Protein AF-A0A937AW70-F1 (afdb_monomer_lite)

pLDDT: mean 83.88, std 8.41, range [47.41, 93.81]

Secondary structure (DSSP, 8-state):
-PPPPPPEESS--EEEEEEEEESSTT-SS-EEEEE---EEGGG--TT--S---PPPTT--SEEEEEEEE-SS-EEE--------SS-----PPPTT---

Sequence (99 aa):
MLAPGPATAAGAATVQVALQSDDNGSFSSPANLVLSDAIPKASLVAGTEILRVPVPYGCERYLRLNFTVGTGPLTAGRFTSGLVPVRQANTAYASGYVA

Structure (mmCIF, N/CA/C/O backbone):
data_AF-A0A937AW70-F1
#
_entry.id   AF-A0A937AW70-F1
#
loop_
_atom_site.group_PDB
_atom_site.id
_atom_site.type_symbol
_atom_site.label_atom_id
_atom_site.label_alt_id
_atom_site.label_comp_id
_atom_site.label_asym_id
_atom_site.label_entity_id
_atom_site.label_seq_id
_atom_site.pdbx_PDB_ins_code
_atom_site.Cartn_x
_atom_site.Cartn_y
_atom_site.Cartn_z
_atom_site.occupancy
_atom_site.B_iso_or_equiv
_atom_site.auth_seq_id
_atom_site.auth_comp_id
_atom_site.auth_asym_id
_atom_site.auth_atom_id
_atom_site.pdbx_PDB_model_num
ATOM 1 N N . MET A 1 1 ? 8.491 -15.520 20.150 1.00 52.53 1 MET A N 1
ATOM 2 C CA . MET A 1 1 ? 8.056 -14.360 19.341 1.00 52.53 1 MET A CA 1
ATOM 3 C C . MET A 1 1 ? 6.540 -14.268 19.459 1.00 52.53 1 MET A C 1
ATOM 5 O O . MET A 1 1 ? 5.874 -15.225 19.095 1.00 52.53 1 MET A O 1
ATOM 9 N N . LEU A 1 2 ? 6.002 -13.216 20.083 1.00 47.41 2 LEU A N 1
ATOM 10 C CA . LEU A 1 2 ? 4.556 -13.042 20.295 1.00 47.41 2 LEU A CA 1
ATOM 11 C C . LEU A 1 2 ? 3.864 -12.835 18.936 1.00 47.41 2 LEU A C 1
ATOM 13 O O . LEU A 1 2 ? 4.288 -11.958 18.184 1.00 47.41 2 LEU A O 1
ATOM 17 N N . ALA A 1 3 ? 2.839 -13.626 18.610 1.00 54.97 3 ALA A N 1
ATOM 18 C CA . ALA A 1 3 ? 2.073 -13.441 17.377 1.00 54.97 3 ALA A CA 1
ATOM 19 C C . ALA A 1 3 ? 1.438 -12.031 17.352 1.00 54.97 3 ALA A C 1
ATOM 21 O O . ALA A 1 3 ? 0.899 -11.597 18.376 1.00 54.97 3 ALA A O 1
ATOM 22 N N . PRO A 1 4 ? 1.513 -11.285 16.235 1.00 60.53 4 PRO A N 1
ATOM 23 C CA . PRO A 1 4 ? 0.923 -9.954 16.155 1.00 60.53 4 PRO A CA 1
ATOM 24 C C . PRO A 1 4 ? -0.607 -10.057 16.244 1.00 60.53 4 PRO A C 1
ATOM 26 O O . PRO A 1 4 ? -1.236 -10.741 15.442 1.00 60.53 4 PRO A O 1
ATOM 29 N N . GLY A 1 5 ? -1.201 -9.400 17.243 1.00 66.38 5 GLY A N 1
ATOM 30 C CA . GLY A 1 5 ? -2.656 -9.288 17.385 1.00 66.38 5 GLY A CA 1
ATOM 31 C C . GLY A 1 5 ? -3.267 -8.297 16.380 1.00 66.38 5 GLY A C 1
ATOM 32 O O . GLY A 1 5 ? -2.537 -7.455 15.847 1.00 66.38 5 GLY A O 1
ATOM 33 N N . PRO A 1 6 ? -4.587 -8.379 16.120 1.00 73.00 6 PRO A N 1
ATOM 34 C CA . PRO A 1 6 ? -5.278 -7.495 15.180 1.00 73.00 6 PRO A CA 1
ATOM 35 C C . PRO A 1 6 ? -5.207 -6.024 15.616 1.00 73.00 6 PRO A C 1
ATOM 37 O O . PRO A 1 6 ? -5.056 -5.720 16.803 1.00 73.00 6 PRO A O 1
ATOM 40 N N . ALA A 1 7 ? -5.322 -5.107 14.651 1.00 74.56 7 ALA A N 1
ATOM 41 C CA . ALA A 1 7 ? -5.361 -3.679 14.946 1.00 74.56 7 ALA A CA 1
ATOM 42 C C . ALA A 1 7 ? -6.714 -3.293 15.571 1.00 74.56 7 ALA A C 1
ATOM 44 O O . ALA A 1 7 ? -7.773 -3.495 14.973 1.00 74.56 7 ALA A O 1
ATOM 45 N N . T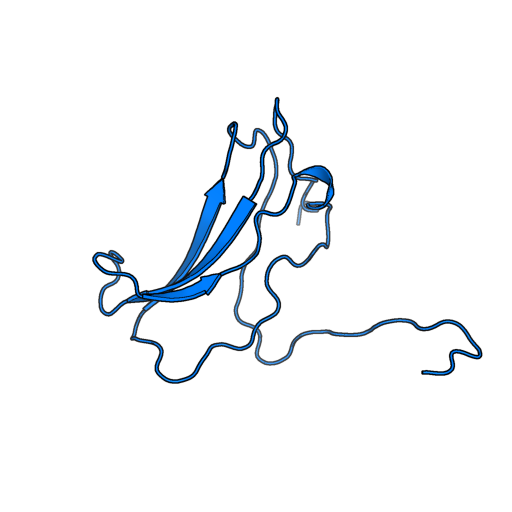HR A 1 8 ? -6.681 -2.696 16.761 1.00 77.19 8 THR A N 1
ATOM 46 C CA . THR A 1 8 ? -7.883 -2.277 17.496 1.00 77.19 8 THR A CA 1
ATOM 47 C C . THR A 1 8 ? -7.924 -0.759 17.583 1.00 77.19 8 THR A C 1
ATOM 49 O O . THR A 1 8 ? -6.892 -0.114 17.729 1.00 77.19 8 THR A O 1
ATOM 52 N N . ALA A 1 9 ? -9.119 -0.179 17.506 1.00 77.69 9 ALA A N 1
ATOM 53 C CA . ALA A 1 9 ? -9.377 1.235 17.769 1.00 77.69 9 ALA A CA 1
ATOM 54 C C . ALA A 1 9 ? -10.795 1.403 18.315 1.00 77.69 9 ALA A C 1
ATOM 56 O O . ALA A 1 9 ? -11.670 0.586 18.005 1.00 77.69 9 ALA A O 1
ATOM 57 N N . ALA A 1 10 ? -11.032 2.480 19.068 1.00 71.44 10 ALA A N 1
ATOM 58 C CA . ALA A 1 10 ? -12.360 2.816 19.588 1.00 71.44 10 ALA A CA 1
ATOM 59 C C . ALA A 1 10 ? -13.374 3.112 18.463 1.00 71.44 10 ALA A C 1
ATOM 61 O O . ALA A 1 10 ? -14.543 2.762 18.582 1.00 71.44 10 ALA A O 1
ATOM 62 N N . GLY A 1 11 ? -12.917 3.697 17.348 1.00 75.56 11 GLY A N 1
ATOM 63 C CA . GLY A 1 11 ? -13.743 4.053 16.188 1.00 75.56 11 GLY A CA 1
ATOM 64 C C . GLY A 1 11 ? -13.420 3.261 14.918 1.00 75.56 11 GLY A C 1
ATOM 65 O O . GLY A 1 11 ? -12.697 2.259 14.951 1.00 75.56 11 GLY A O 1
ATOM 66 N N . ALA A 1 12 ? -13.954 3.721 13.784 1.00 76.75 12 ALA A N 1
ATOM 67 C CA . ALA A 1 12 ? -13.635 3.224 12.444 1.00 76.75 12 ALA A CA 1
ATOM 68 C C . ALA A 1 12 ? -12.293 3.800 11.952 1.00 76.75 12 ALA A C 1
ATOM 70 O O . ALA A 1 12 ? -12.236 4.546 10.979 1.00 76.75 12 ALA A O 1
ATOM 71 N N . ALA A 1 13 ? -11.210 3.485 12.666 1.00 83.00 13 ALA A N 1
ATOM 72 C CA . ALA A 1 13 ? -9.879 3.929 12.280 1.00 83.00 13 ALA A CA 1
ATOM 73 C C . ALA A 1 13 ? -9.457 3.281 10.955 1.00 83.00 13 ALA A C 1
ATOM 75 O O . ALA A 1 13 ? -9.696 2.090 10.715 1.00 83.00 13 ALA A O 1
ATOM 76 N N . THR A 1 14 ? -8.802 4.076 10.119 1.00 86.81 14 THR A N 1
ATOM 77 C CA . THR A 1 14 ? -8.149 3.633 8.891 1.00 86.81 14 THR A CA 1
ATOM 78 C C . THR A 1 14 ? -6.644 3.804 9.026 1.00 86.81 14 THR A C 1
ATOM 80 O O . THR A 1 14 ? -6.175 4.657 9.779 1.00 86.81 14 THR A O 1
ATOM 83 N N . VAL A 1 15 ? -5.881 2.987 8.309 1.00 87.31 15 VAL A N 1
ATOM 84 C CA . VAL A 1 15 ? -4.430 3.126 8.194 1.00 87.31 15 VAL A CA 1
ATOM 85 C C . VAL A 1 15 ? -4.089 3.255 6.724 1.00 87.31 15 VAL A C 1
ATOM 87 O O . VAL A 1 15 ? -4.423 2.384 5.923 1.00 87.31 15 VAL A O 1
ATOM 90 N N . GLN A 1 16 ? -3.417 4.343 6.384 1.00 91.06 16 GLN A N 1
ATOM 91 C CA . GLN A 1 16 ? -2.798 4.538 5.086 1.00 91.06 16 GLN A CA 1
ATOM 92 C C . GLN A 1 16 ? -1.285 4.423 5.242 1.00 91.06 16 GLN A C 1
ATOM 94 O O . GLN A 1 16 ? -0.706 4.972 6.180 1.00 91.06 16 GLN A O 1
ATOM 99 N N . VAL A 1 17 ? -0.643 3.710 4.324 1.00 90.75 17 VAL A N 1
ATOM 100 C CA . VAL A 1 17 ? 0.802 3.497 4.333 1.00 90.75 17 VAL A CA 1
ATOM 101 C C . VAL A 1 17 ? 1.406 4.117 3.088 1.00 90.75 17 VAL A C 1
ATOM 103 O O . VAL A 1 17 ? 0.958 3.857 1.972 1.00 90.75 17 VAL A O 1
ATOM 106 N N . ALA A 1 18 ? 2.444 4.924 3.285 1.00 91.88 18 ALA A N 1
ATOM 107 C CA . ALA A 1 18 ? 3.216 5.509 2.202 1.00 91.88 18 ALA A CA 1
ATOM 108 C C . ALA A 1 18 ? 4.671 5.041 2.255 1.00 91.88 18 ALA A C 1
ATOM 110 O O . ALA A 1 18 ? 5.319 5.174 3.295 1.00 91.88 18 ALA A O 1
ATOM 111 N N . LEU A 1 19 ? 5.193 4.549 1.129 1.00 91.75 19 LEU A N 1
ATOM 112 C CA . LEU A 1 19 ? 6.633 4.397 0.929 1.00 91.75 19 LEU A CA 1
ATOM 113 C C . LEU A 1 19 ? 7.193 5.755 0.518 1.00 91.75 19 LEU A C 1
ATOM 115 O O . LEU A 1 19 ? 6.802 6.296 -0.516 1.00 91.75 19 LEU A O 1
ATOM 119 N N . GLN A 1 20 ? 8.086 6.299 1.336 1.00 92.88 20 GLN A N 1
ATOM 120 C CA . GLN A 1 20 ? 8.689 7.605 1.112 1.00 92.88 20 GLN A CA 1
ATOM 121 C C . GLN A 1 20 ? 10.200 7.489 0.960 1.00 92.88 20 GLN A C 1
ATOM 123 O O . GLN A 1 20 ? 10.823 6.714 1.692 1.00 92.88 20 GLN A O 1
ATOM 128 N N . SER A 1 21 ? 10.769 8.280 0.051 1.00 93.81 21 SER A N 1
ATOM 129 C CA . SER A 1 21 ? 12.210 8.514 -0.022 1.00 93.81 21 SER A CA 1
ATOM 130 C C . SER A 1 21 ? 12.564 9.951 0.324 1.00 93.81 21 SER A C 1
ATOM 132 O O . SER A 1 21 ? 11.738 10.842 0.138 1.00 93.81 21 SER A O 1
ATOM 134 N N . ASP A 1 22 ? 13.770 10.153 0.842 1.00 92.94 22 ASP A N 1
ATOM 135 C CA . ASP A 1 22 ? 14.309 11.480 1.138 1.00 92.94 22 ASP A CA 1
ATOM 136 C C . ASP A 1 22 ? 15.849 11.474 1.052 1.00 92.94 22 ASP A C 1
ATOM 138 O O . ASP A 1 22 ? 16.504 10.423 1.170 1.00 92.94 22 ASP A O 1
ATOM 142 N N . ASP A 1 23 ? 16.438 12.650 0.860 1.00 91.81 23 ASP A N 1
ATOM 143 C CA . ASP A 1 23 ? 17.883 12.862 0.829 1.00 91.81 23 ASP A CA 1
ATOM 144 C C . ASP A 1 23 ? 18.516 12.907 2.235 1.00 91.81 23 ASP A C 1
ATOM 146 O O . ASP A 1 23 ? 19.721 12.667 2.394 1.00 91.81 23 ASP A O 1
ATOM 150 N N . ASN A 1 24 ? 17.706 13.117 3.277 1.00 92.31 24 ASN A N 1
ATOM 151 C CA . ASN A 1 24 ? 18.128 13.225 4.666 1.00 92.31 24 ASN A CA 1
ATOM 152 C C . ASN A 1 24 ? 17.334 12.294 5.602 1.00 92.31 24 ASN A C 1
ATOM 154 O O . ASN A 1 24 ? 16.178 11.942 5.388 1.00 92.31 24 ASN A O 1
ATOM 158 N N . GLY A 1 25 ? 17.971 11.900 6.709 1.00 90.69 25 GLY A N 1
ATOM 159 C CA . GLY A 1 25 ? 17.362 10.991 7.686 1.00 90.69 25 GLY A CA 1
ATOM 160 C C . GLY A 1 25 ? 16.203 11.600 8.484 1.00 90.69 25 GLY A C 1
ATOM 161 O O . GLY A 1 25 ? 15.491 10.863 9.165 1.00 90.69 25 GLY A O 1
ATOM 162 N N . SER A 1 26 ? 16.006 12.919 8.408 1.00 91.69 26 SER A N 1
ATOM 163 C CA . SER A 1 26 ? 14.888 13.609 9.056 1.00 91.69 26 SER A CA 1
ATOM 164 C C . SER A 1 26 ? 13.616 13.585 8.207 1.00 91.69 26 SER A C 1
ATOM 166 O O . SER A 1 26 ? 12.546 13.864 8.746 1.00 91.69 26 SER A O 1
ATOM 168 N N . PHE A 1 27 ? 13.705 13.207 6.923 1.00 89.75 27 PHE A N 1
ATOM 169 C CA . PHE A 1 27 ? 12.588 13.215 5.977 1.00 89.75 27 PHE A CA 1
ATOM 170 C C . PHE A 1 27 ? 11.893 14.579 5.923 1.00 89.75 27 PHE A C 1
ATOM 172 O O . PHE A 1 27 ? 10.685 14.684 6.154 1.00 89.75 27 PHE A O 1
ATOM 179 N N . SER A 1 28 ? 12.687 15.629 5.709 1.00 88.75 28 SER A N 1
ATOM 180 C CA . SER A 1 28 ? 12.219 17.021 5.742 1.00 88.75 28 SER A CA 1
ATOM 181 C C . SER A 1 28 ? 11.385 17.397 4.512 1.00 88.75 28 SER A C 1
ATOM 183 O O . SER A 1 28 ? 10.529 18.277 4.597 1.00 88.75 28 SER A O 1
ATOM 185 N N . SER A 1 29 ? 11.593 16.712 3.386 1.00 89.88 29 SER A N 1
ATOM 186 C CA . SER A 1 29 ? 10.895 16.936 2.116 1.00 89.88 29 SER A CA 1
ATOM 187 C C . SER A 1 29 ? 10.652 15.601 1.399 1.00 89.88 29 SER A C 1
ATOM 189 O O . SER A 1 29 ? 11.144 15.386 0.291 1.00 89.88 29 SER A O 1
ATOM 191 N N . PRO A 1 30 ? 9.886 14.688 2.025 1.00 89.31 30 PRO A N 1
ATOM 192 C CA . PRO A 1 30 ? 9.828 13.306 1.592 1.00 89.31 30 PRO A CA 1
ATOM 193 C C . PRO A 1 30 ? 9.007 13.168 0.312 1.00 89.31 30 PRO A C 1
ATOM 195 O O . PRO A 1 30 ? 7.850 13.592 0.250 1.00 89.31 30 PRO A O 1
ATOM 198 N N . ALA A 1 31 ? 9.565 12.487 -0.682 1.00 90.62 31 ALA A N 1
ATOM 199 C CA . ALA A 1 31 ? 8.846 12.098 -1.884 1.00 90.62 31 ALA A CA 1
ATOM 200 C C . ALA A 1 31 ? 8.012 10.839 -1.617 1.00 90.62 31 ALA A C 1
ATOM 202 O O . ALA A 1 31 ? 8.529 9.812 -1.175 1.00 90.62 31 ALA A O 1
ATOM 203 N N . ASN A 1 32 ? 6.710 10.889 -1.903 1.00 90.62 32 ASN A N 1
ATOM 204 C CA . ASN A 1 32 ? 5.827 9.727 -1.833 1.00 90.62 32 ASN A CA 1
ATOM 205 C C . ASN A 1 32 ? 5.992 8.862 -3.090 1.00 90.62 32 ASN A C 1
ATOM 207 O O . ASN A 1 32 ? 5.467 9.195 -4.148 1.00 90.62 32 ASN A O 1
ATOM 211 N N . LEU A 1 33 ? 6.693 7.735 -2.959 1.00 88.94 33 LEU A N 1
ATOM 212 C CA . LEU A 1 33 ? 6.929 6.795 -4.058 1.00 88.94 33 LEU A CA 1
ATOM 213 C C . LEU A 1 33 ? 5.718 5.901 -4.319 1.00 88.94 33 LEU A C 1
ATOM 215 O O . LEU A 1 33 ? 5.370 5.624 -5.463 1.00 88.94 33 LEU A O 1
ATOM 219 N N . VAL A 1 34 ? 5.087 5.427 -3.245 1.00 89.69 34 VAL A N 1
ATOM 220 C CA . VAL A 1 34 ? 3.880 4.599 -3.304 1.00 89.69 34 VAL A CA 1
ATOM 221 C C . VAL A 1 34 ? 2.959 4.999 -2.166 1.00 89.69 34 VAL A C 1
ATOM 223 O O . VAL A 1 34 ? 3.418 5.242 -1.048 1.00 89.69 34 VAL A O 1
ATOM 226 N N . LEU A 1 35 ? 1.660 5.024 -2.443 1.00 90.69 35 LEU A N 1
ATOM 227 C CA . LEU A 1 35 ? 0.614 5.277 -1.466 1.00 90.69 35 LEU A CA 1
ATOM 228 C C . LEU A 1 35 ? -0.409 4.142 -1.515 1.00 90.69 35 LEU A C 1
ATOM 230 O O . LEU A 1 35 ? -0.868 3.776 -2.595 1.00 90.69 35 LEU A O 1
ATOM 234 N N . SER A 1 36 ? -0.755 3.578 -0.359 1.00 89.06 36 SER A N 1
ATOM 235 C CA . SER A 1 36 ? -1.886 2.658 -0.251 1.00 89.06 36 SER A CA 1
ATOM 236 C C . SER A 1 36 ? -3.211 3.417 -0.156 1.00 89.06 36 SER A C 1
ATOM 238 O O . SER A 1 36 ? -3.254 4.592 0.220 1.00 89.06 36 SER A O 1
ATOM 240 N N . ASP A 1 37 ? -4.315 2.708 -0.366 1.00 87.69 37 ASP A N 1
ATOM 241 C CA . ASP A 1 37 ? -5.623 3.196 0.062 1.00 87.69 37 ASP A CA 1
ATOM 242 C C . ASP A 1 37 ? -5.713 3.308 1.591 1.00 87.69 37 ASP A C 1
ATOM 244 O O . ASP A 1 37 ? -4.875 2.786 2.340 1.00 87.69 37 ASP A O 1
ATOM 248 N N . ALA A 1 38 ? -6.750 4.001 2.061 1.00 89.06 38 ALA A N 1
ATOM 249 C CA . ALA A 1 38 ? -7.109 4.039 3.470 1.00 89.06 38 ALA A CA 1
ATOM 250 C C . ALA A 1 38 ? -7.719 2.689 3.881 1.00 89.06 38 ALA A C 1
ATOM 252 O O . ALA A 1 38 ? -8.895 2.418 3.638 1.00 89.06 38 ALA A O 1
ATOM 253 N N . ILE A 1 39 ? -6.918 1.830 4.512 1.00 88.25 39 ILE A N 1
ATOM 254 C CA . ILE A 1 39 ? -7.338 0.472 4.867 1.00 88.25 39 ILE A CA 1
ATOM 255 C C . ILE A 1 39 ? -8.096 0.510 6.198 1.00 88.25 39 ILE A C 1
ATOM 257 O O . ILE A 1 39 ? -7.544 0.977 7.197 1.00 88.25 39 ILE A O 1
ATOM 261 N N . PRO A 1 40 ? -9.345 0.016 6.262 1.00 86.12 40 PRO A N 1
ATOM 262 C CA . PRO A 1 40 ? -10.110 -0.006 7.501 1.00 86.12 40 PRO A CA 1
ATOM 263 C C . PRO A 1 40 ? -9.533 -1.023 8.490 1.00 86.12 40 PRO A C 1
ATOM 265 O O . PRO A 1 40 ? -9.072 -2.095 8.095 1.00 86.12 40 PRO A O 1
ATOM 268 N N . LYS A 1 41 ? -9.642 -0.740 9.797 1.00 82.19 41 LYS A N 1
ATOM 269 C CA . LYS A 1 41 ? -9.154 -1.643 10.860 1.00 82.19 41 LYS A CA 1
ATOM 270 C C . LYS A 1 41 ? -9.665 -3.084 10.740 1.00 82.19 41 LYS A C 1
ATOM 272 O O . LYS A 1 41 ? -8.959 -4.009 11.113 1.00 82.19 41 LYS A O 1
ATOM 277 N N . ALA A 1 42 ? -10.872 -3.274 10.199 1.00 80.25 42 ALA A N 1
ATOM 278 C CA . ALA A 1 42 ? -11.478 -4.594 10.019 1.00 80.25 42 ALA A CA 1
ATOM 279 C C . ALA A 1 42 ? -10.682 -5.490 9.053 1.00 80.25 42 ALA A C 1
ATOM 281 O O . ALA A 1 42 ? -10.693 -6.707 9.202 1.00 80.25 42 ALA A O 1
ATOM 282 N N . SER A 1 43 ? -9.956 -4.892 8.105 1.00 83.06 43 SER A N 1
ATOM 283 C CA . SER A 1 43 ? -9.093 -5.610 7.161 1.00 83.06 43 SER A CA 1
ATOM 284 C C . SER A 1 43 ? -7.677 -5.847 7.710 1.00 83.06 43 SER A C 1
ATOM 286 O O . SER A 1 43 ? -6.922 -6.652 7.162 1.00 83.06 43 SER A O 1
ATOM 288 N N . LEU A 1 44 ? -7.305 -5.172 8.806 1.00 82.00 44 LEU A N 1
ATOM 289 C CA . LEU A 1 44 ? -5.997 -5.273 9.465 1.00 82.00 44 LEU A CA 1
ATOM 290 C C . LEU A 1 44 ? -5.967 -6.433 10.471 1.00 82.00 44 LEU A C 1
ATOM 292 O O . LEU A 1 44 ? -5.757 -6.254 11.675 1.00 82.00 44 LEU A O 1
ATOM 296 N N . VAL A 1 45 ? -6.191 -7.639 9.954 1.00 82.31 45 VAL A N 1
ATOM 297 C CA . VAL A 1 45 ? -6.043 -8.892 10.701 1.00 82.31 45 VAL A CA 1
ATOM 298 C C . VAL A 1 45 ? -4.599 -9.400 10.651 1.00 82.31 45 VAL A C 1
ATOM 300 O O . VAL A 1 45 ? -3.788 -8.976 9.824 1.00 82.31 45 VAL A O 1
ATOM 303 N N . ALA A 1 46 ?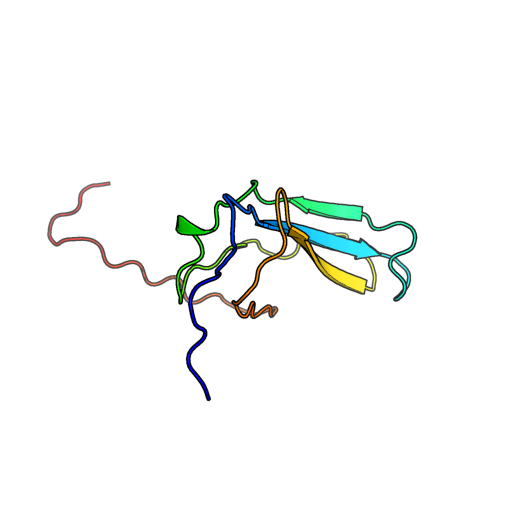 -4.257 -10.311 11.562 1.00 77.50 46 ALA A N 1
ATOM 304 C CA . ALA A 1 46 ? -2.930 -10.916 11.601 1.00 77.50 46 ALA A CA 1
ATOM 305 C C . ALA A 1 46 ? -2.613 -11.635 10.276 1.00 77.50 46 ALA A C 1
ATOM 307 O O . ALA A 1 46 ? -3.419 -12.419 9.782 1.00 77.50 46 ALA A O 1
ATOM 308 N N . GLY A 1 47 ? -1.431 -11.370 9.711 1.00 75.88 47 GLY A N 1
ATOM 309 C CA . GLY A 1 47 ? -0.999 -11.939 8.429 1.00 75.88 47 GLY A CA 1
ATOM 310 C C . GLY A 1 47 ? -1.434 -11.147 7.191 1.00 75.88 47 GLY A C 1
ATOM 311 O O . GLY A 1 47 ? -0.996 -11.476 6.089 1.00 75.88 47 GLY A O 1
ATOM 312 N N . THR A 1 48 ? -2.231 -10.081 7.342 1.00 81.38 48 THR A N 1
ATOM 313 C CA . THR A 1 48 ? -2.515 -9.171 6.227 1.00 81.38 48 THR A CA 1
ATOM 314 C C . THR A 1 48 ? -1.269 -8.370 5.885 1.00 81.38 48 THR A C 1
ATOM 316 O O . THR A 1 48 ? -0.765 -7.583 6.684 1.00 81.38 48 THR A O 1
ATOM 319 N N . GLU A 1 49 ? -0.798 -8.517 4.655 1.00 83.38 49 GLU A N 1
ATOM 320 C CA . GLU A 1 49 ? 0.223 -7.629 4.121 1.00 83.38 49 GLU A CA 1
ATOM 321 C C . GLU A 1 49 ? -0.431 -6.414 3.463 1.00 83.38 49 GLU A C 1
ATOM 323 O O . GLU A 1 49 ? -1.200 -6.546 2.506 1.00 83.38 49 GLU A O 1
ATOM 328 N N . ILE A 1 50 ? -0.091 -5.244 3.997 1.00 83.56 50 ILE A N 1
ATOM 329 C CA . ILE A 1 50 ? -0.690 -3.950 3.660 1.00 83.56 50 ILE A CA 1
ATOM 330 C C . ILE A 1 50 ? -0.109 -3.370 2.367 1.00 83.56 50 ILE A C 1
ATOM 332 O O . ILE A 1 50 ? -0.844 -2.844 1.538 1.00 83.56 50 ILE A O 1
ATOM 336 N N . LEU A 1 51 ? 1.208 -3.474 2.186 1.00 83.50 51 LEU A N 1
ATOM 337 C CA . LEU A 1 51 ? 1.912 -2.937 1.028 1.00 83.50 51 LEU A CA 1
ATOM 338 C C . LEU A 1 51 ? 2.749 -4.045 0.384 1.00 83.50 51 LEU A C 1
ATOM 340 O O . LEU A 1 51 ? 3.597 -4.649 1.038 1.00 83.50 51 LEU A O 1
ATOM 344 N N . ARG A 1 52 ? 2.491 -4.315 -0.899 1.00 85.06 52 ARG A N 1
ATOM 345 C CA . ARG A 1 52 ? 3.104 -5.407 -1.674 1.00 85.06 52 ARG A CA 1
ATOM 346 C C . ARG A 1 52 ? 3.734 -4.862 -2.952 1.00 85.06 52 ARG A C 1
ATOM 348 O O . ARG A 1 52 ? 3.332 -5.231 -4.050 1.00 85.06 52 ARG A O 1
ATOM 355 N N . VAL A 1 53 ? 4.675 -3.937 -2.806 1.00 85.81 53 VAL A N 1
ATOM 356 C CA . VAL A 1 53 ? 5.285 -3.243 -3.949 1.00 85.81 53 VAL A CA 1
ATOM 357 C C . VAL A 1 53 ? 6.798 -3.440 -3.974 1.00 85.81 53 VAL A C 1
ATOM 359 O O . VAL A 1 53 ? 7.421 -3.448 -2.907 1.00 85.81 53 VAL A O 1
ATOM 362 N N . PRO A 1 54 ? 7.403 -3.605 -5.164 1.00 85.56 54 PRO A N 1
ATOM 363 C CA . PRO A 1 54 ? 8.845 -3.480 -5.304 1.00 85.56 54 PRO A CA 1
ATOM 364 C C . PRO A 1 54 ? 9.266 -2.037 -5.014 1.00 85.56 54 PRO A C 1
ATOM 366 O O . PRO A 1 54 ? 8.482 -1.104 -5.199 1.00 85.56 54 PRO A O 1
ATOM 369 N N . VAL A 1 55 ? 10.511 -1.850 -4.575 1.00 85.94 55 VAL A N 1
ATOM 370 C CA . VAL A 1 55 ? 11.076 -0.507 -4.405 1.00 85.94 55 VAL A CA 1
ATOM 371 C C . VAL A 1 55 ? 11.221 0.133 -5.790 1.00 85.94 55 VAL A C 1
ATOM 373 O O . VAL A 1 55 ? 11.902 -0.449 -6.639 1.00 85.94 55 VAL A O 1
ATOM 376 N N . PRO A 1 56 ? 10.585 1.291 -6.049 1.00 86.38 56 PRO A N 1
ATOM 377 C CA . PRO A 1 56 ? 10.716 1.974 -7.330 1.00 86.38 56 PRO A CA 1
ATOM 378 C C . PRO A 1 56 ? 12.150 2.443 -7.585 1.00 86.38 56 PRO A C 1
ATOM 380 O O . PRO A 1 56 ? 12.881 2.796 -6.658 1.00 86.38 56 PRO A O 1
ATOM 383 N N . TYR A 1 57 ? 12.545 2.476 -8.855 1.00 85.38 57 TYR A N 1
ATOM 384 C CA . TYR A 1 57 ? 13.833 3.034 -9.261 1.00 85.38 57 TYR A CA 1
ATOM 385 C C . TYR A 1 57 ? 13.878 4.549 -9.034 1.00 85.38 57 TYR A C 1
ATOM 387 O O . TYR A 1 57 ? 12.855 5.226 -9.109 1.00 85.38 57 TYR A O 1
ATOM 395 N N . GLY A 1 58 ? 15.078 5.082 -8.793 1.00 85.50 58 GLY A N 1
ATOM 396 C CA . GLY A 1 58 ? 15.274 6.512 -8.541 1.00 85.50 58 GLY A CA 1
ATOM 397 C C . GLY A 1 58 ? 14.956 6.945 -7.109 1.00 85.50 58 GLY A C 1
ATOM 398 O O . GLY A 1 58 ? 14.782 8.134 -6.865 1.00 85.50 58 GLY A O 1
ATOM 399 N N . CYS A 1 59 ? 14.878 6.005 -6.162 1.00 87.62 59 CYS A N 1
ATOM 400 C CA . CYS A 1 59 ? 14.789 6.342 -4.749 1.00 87.62 59 CYS A CA 1
ATOM 401 C C . CYS A 1 59 ? 16.064 7.039 -4.256 1.00 87.62 59 CYS A C 1
ATOM 403 O O . CYS A 1 59 ? 17.181 6.701 -4.658 1.00 87.62 59 CYS A O 1
ATOM 405 N N . GLU A 1 60 ? 15.881 7.979 -3.338 1.00 90.69 60 GLU A N 1
ATOM 406 C CA . GLU A 1 60 ? 16.978 8.665 -2.661 1.00 90.69 60 GLU A CA 1
ATOM 407 C C . GLU A 1 60 ? 17.628 7.784 -1.579 1.00 90.69 60 GLU A C 1
ATOM 409 O O . GLU A 1 60 ? 17.294 6.607 -1.409 1.00 90.69 60 GLU A O 1
ATOM 414 N N . ARG A 1 61 ? 18.599 8.345 -0.845 1.00 91.06 61 ARG A N 1
ATOM 415 C CA . ARG A 1 61 ? 19.431 7.594 0.110 1.00 91.06 61 ARG A CA 1
ATOM 416 C C . ARG A 1 61 ? 18.625 6.973 1.252 1.00 91.06 61 ARG A C 1
ATOM 418 O O . ARG A 1 61 ? 19.026 5.929 1.767 1.00 91.06 61 ARG A O 1
ATOM 425 N N . TYR A 1 62 ? 17.534 7.611 1.670 1.00 92.44 62 TYR A N 1
ATOM 426 C CA . TYR A 1 62 ? 16.718 7.155 2.789 1.00 92.44 62 TYR A CA 1
ATOM 427 C C . TYR A 1 62 ? 15.346 6.701 2.326 1.00 92.44 62 TYR A C 1
ATOM 429 O O . TYR A 1 62 ? 14.707 7.359 1.515 1.00 92.44 62 TYR A O 1
ATOM 437 N N . LEU A 1 63 ? 14.881 5.587 2.891 1.00 92.19 63 LEU A N 1
ATOM 438 C CA . LEU A 1 63 ? 13.547 5.037 2.675 1.00 92.19 63 LEU A CA 1
ATOM 439 C C . LEU A 1 63 ? 12.844 4.870 4.020 1.00 92.19 63 LEU A C 1
ATOM 441 O O . LEU A 1 63 ? 13.443 4.384 4.983 1.00 92.19 63 LEU A O 1
ATOM 445 N N . ARG A 1 64 ? 11.558 5.218 4.079 1.00 90.75 64 ARG A N 1
ATOM 446 C CA . ARG A 1 64 ? 10.689 4.898 5.219 1.00 90.75 64 ARG A CA 1
ATOM 447 C C . ARG A 1 64 ? 9.306 4.464 4.773 1.00 90.75 64 ARG A C 1
ATOM 449 O O . ARG A 1 64 ? 8.842 4.820 3.693 1.00 90.75 64 ARG A O 1
ATOM 456 N N . LEU A 1 65 ? 8.619 3.771 5.674 1.00 91.50 65 LEU A N 1
ATOM 457 C CA . LEU A 1 65 ? 7.175 3.599 5.608 1.00 91.50 65 LEU A CA 1
ATOM 458 C C . LEU A 1 65 ? 6.522 4.525 6.627 1.00 91.50 65 LEU A C 1
ATOM 460 O O . LEU A 1 65 ? 6.768 4.407 7.827 1.00 91.50 65 LEU A O 1
ATOM 464 N N . ASN A 1 66 ? 5.705 5.451 6.139 1.00 91.94 66 ASN A N 1
ATOM 465 C CA . ASN A 1 66 ? 4.911 6.336 6.976 1.00 91.94 66 ASN A CA 1
ATOM 466 C C . ASN A 1 66 ? 3.501 5.761 7.138 1.00 91.94 66 ASN A C 1
ATOM 468 O O . ASN A 1 66 ? 2.825 5.510 6.141 1.00 91.94 66 ASN A O 1
ATOM 472 N N . PHE A 1 67 ? 3.069 5.562 8.384 1.00 90.19 67 PHE A N 1
ATOM 473 C CA . PHE A 1 67 ? 1.744 5.044 8.724 1.00 90.19 67 PHE A CA 1
ATOM 474 C C . PHE A 1 67 ? 0.860 6.197 9.199 1.00 90.19 67 PHE A C 1
ATOM 476 O O . PHE A 1 67 ? 0.994 6.671 10.327 1.00 90.19 67 PHE A O 1
ATOM 483 N N . THR A 1 68 ? -0.054 6.639 8.344 1.00 90.81 68 THR A N 1
ATOM 484 C CA . THR A 1 68 ? -1.032 7.675 8.673 1.00 90.81 68 THR A CA 1
ATOM 485 C C . THR A 1 68 ? -2.301 7.009 9.187 1.00 90.81 68 THR A C 1
ATOM 487 O O . THR A 1 68 ? -2.973 6.282 8.454 1.00 90.81 68 THR A O 1
ATOM 490 N N . VAL A 1 69 ? -2.633 7.250 10.453 1.00 87.94 69 VAL A N 1
ATOM 491 C CA . VAL A 1 69 ? -3.881 6.772 11.059 1.00 87.94 69 VAL A CA 1
ATOM 492 C C . VAL A 1 69 ? -4.964 7.836 10.872 1.00 87.94 69 VAL A C 1
ATOM 494 O O . VAL A 1 69 ? -4.741 9.002 11.187 1.00 87.94 69 VAL A O 1
ATOM 497 N N . GLY A 1 70 ? -6.119 7.433 10.341 1.00 85.38 70 GLY A N 1
ATOM 498 C CA . GLY A 1 70 ? -7.297 8.282 10.155 1.00 85.38 70 GLY A CA 1
ATOM 499 C C . GLY A 1 70 ? -8.076 8.534 11.452 1.00 85.38 70 GLY A C 1
ATOM 500 O O . GLY A 1 70 ? -7.502 8.709 12.524 1.00 85.38 70 GLY A O 1
ATOM 501 N N . THR A 1 71 ? -9.410 8.569 11.372 1.00 76.31 71 THR A N 1
ATOM 502 C CA . THR A 1 71 ? -10.294 8.919 12.500 1.00 76.31 71 THR A CA 1
ATOM 503 C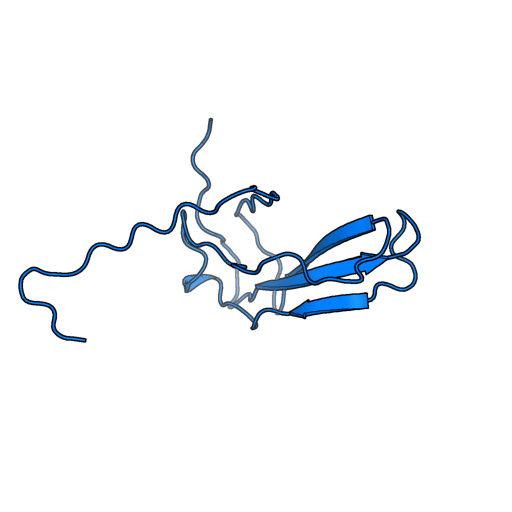 C . THR A 1 71 ? -10.140 7.981 13.706 1.00 76.31 71 THR A C 1
ATOM 505 O O . THR A 1 71 ? -10.750 6.912 13.766 1.00 76.31 71 THR A O 1
ATOM 508 N N . GLY A 1 72 ? -9.366 8.438 14.694 1.00 73.00 72 GLY A N 1
ATOM 509 C CA . GLY A 1 72 ? -9.187 7.832 16.015 1.00 73.00 72 GLY A CA 1
ATOM 510 C C . GLY A 1 72 ? -7.880 7.038 16.157 1.00 73.00 72 GLY A C 1
ATOM 511 O O . GLY A 1 72 ? -7.493 6.328 15.229 1.00 73.00 72 GLY A O 1
ATOM 512 N N . PRO A 1 73 ? -7.197 7.114 17.316 1.00 79.75 73 PRO A N 1
ATOM 513 C CA . PRO A 1 73 ? -5.951 6.389 17.528 1.00 79.75 73 PRO A CA 1
ATOM 514 C C . PRO A 1 73 ? -6.190 4.876 17.537 1.00 79.75 73 PRO A C 1
ATOM 516 O O . PRO A 1 73 ? -7.183 4.382 18.084 1.00 79.75 73 PRO A O 1
ATOM 519 N N . LEU A 1 74 ? -5.238 4.132 16.973 1.00 79.75 74 LEU A N 1
ATOM 520 C CA . LEU A 1 74 ? -5.148 2.696 17.208 1.00 79.75 74 LEU A CA 1
ATOM 521 C C . LEU A 1 74 ? -4.784 2.467 18.681 1.00 79.75 74 LEU A C 1
ATOM 523 O O . LEU A 1 74 ? -3.826 3.042 19.191 1.00 79.75 74 LEU A O 1
ATOM 527 N N . THR A 1 75 ? -5.556 1.631 19.366 1.00 81.94 75 THR A N 1
ATOM 528 C CA . THR A 1 75 ? -5.356 1.258 20.772 1.00 81.94 75 THR A CA 1
ATOM 529 C C . THR A 1 75 ? -4.568 -0.042 20.924 1.00 81.94 75 THR A C 1
ATOM 531 O O . THR A 1 75 ? -4.025 -0.309 21.993 1.00 81.94 75 THR A O 1
ATOM 534 N N . ALA A 1 76 ? -4.487 -0.850 19.864 1.00 83.12 76 ALA A N 1
ATOM 535 C CA . ALA A 1 76 ? -3.651 -2.042 19.791 1.00 83.12 76 ALA A CA 1
ATOM 536 C C . ALA A 1 76 ? -3.277 -2.356 18.336 1.00 83.12 76 ALA A C 1
ATOM 538 O O . ALA A 1 76 ? -3.905 -1.863 17.399 1.00 83.12 76 ALA A O 1
ATOM 539 N N . GLY A 1 77 ? -2.274 -3.214 18.164 1.00 80.38 77 GLY A N 1
ATOM 540 C CA . GLY A 1 77 ? -1.785 -3.665 16.864 1.00 80.38 77 GLY A CA 1
ATOM 541 C C . GLY A 1 77 ? -0.273 -3.511 16.755 1.00 80.38 77 GLY A C 1
ATOM 542 O O . GLY A 1 77 ? 0.334 -2.652 17.396 1.00 80.38 77 GLY A O 1
ATOM 543 N N . ARG A 1 78 ? 0.354 -4.377 15.961 1.00 83.50 78 ARG A N 1
ATOM 544 C CA . ARG A 1 78 ? 1.779 -4.283 15.629 1.00 83.50 78 ARG A CA 1
ATOM 545 C C . ARG A 1 78 ? 1.932 -4.386 14.123 1.00 83.50 78 ARG A C 1
ATOM 547 O O . ARG A 1 78 ? 1.416 -5.322 13.521 1.00 83.50 78 ARG A O 1
ATOM 554 N N . PHE A 1 79 ? 2.671 -3.448 13.546 1.00 84.62 79 PHE A N 1
ATOM 555 C CA . PHE A 1 79 ? 3.050 -3.481 12.141 1.00 84.62 79 PHE A CA 1
ATOM 556 C C . PHE A 1 79 ? 4.502 -3.933 12.036 1.00 84.62 79 PHE A C 1
ATOM 558 O O . PHE A 1 79 ? 5.360 -3.488 12.799 1.00 84.62 79 PHE A O 1
ATOM 565 N N . THR A 1 80 ? 4.774 -4.841 11.106 1.00 87.69 80 THR A N 1
ATOM 566 C CA . THR A 1 80 ? 6.132 -5.258 10.764 1.00 87.69 80 THR A CA 1
ATOM 567 C C . THR A 1 80 ? 6.388 -4.873 9.322 1.00 87.69 80 THR A C 1
ATOM 569 O O . THR A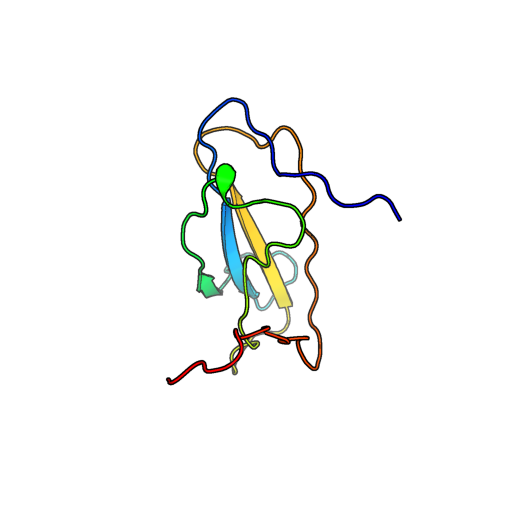 1 80 ? 5.590 -5.180 8.440 1.00 87.69 80 THR A O 1
ATOM 572 N N . SER A 1 81 ? 7.503 -4.195 9.099 1.00 87.50 81 SER A N 1
ATOM 573 C CA . SER A 1 81 ? 7.954 -3.779 7.782 1.00 87.50 81 SER A CA 1
ATOM 574 C C . SER A 1 81 ? 9.382 -4.233 7.550 1.00 87.50 81 SER A C 1
ATOM 576 O O . SER A 1 81 ? 10.216 -4.135 8.450 1.00 87.50 81 SER A O 1
ATOM 578 N N . GLY A 1 82 ? 9.674 -4.668 6.332 1.00 88.25 82 GLY A N 1
ATOM 579 C CA . GLY A 1 82 ? 11.019 -5.027 5.919 1.00 88.25 82 GLY A CA 1
ATOM 580 C C . GLY A 1 82 ? 11.112 -5.125 4.407 1.00 88.25 82 GLY A C 1
ATOM 581 O O . GLY A 1 82 ? 10.124 -5.418 3.733 1.00 88.25 82 GLY A O 1
ATOM 582 N N . LEU A 1 83 ? 12.309 -4.875 3.888 1.00 88.56 83 LEU A N 1
ATOM 583 C CA . LEU A 1 83 ? 12.644 -5.188 2.509 1.00 88.56 83 LEU A CA 1
ATOM 584 C C . LEU A 1 83 ? 13.121 -6.634 2.459 1.00 88.56 83 LEU A C 1
ATOM 586 O O . LEU A 1 83 ? 14.018 -7.028 3.203 1.00 88.56 83 LEU A O 1
ATOM 590 N N . VAL A 1 84 ? 12.502 -7.419 1.586 1.00 88.94 84 VAL A N 1
ATOM 591 C CA . VAL A 1 84 ? 12.885 -8.804 1.325 1.00 88.94 84 VAL A CA 1
ATOM 592 C C . VAL A 1 84 ? 13.290 -8.928 -0.141 1.00 88.94 84 VAL A C 1
ATOM 594 O O . VAL A 1 84 ? 12.643 -8.315 -0.991 1.00 88.94 84 VAL A O 1
ATOM 597 N N . PRO A 1 85 ? 14.344 -9.698 -0.466 1.00 84.75 85 PRO A N 1
ATOM 598 C CA . PRO A 1 85 ? 14.804 -9.844 -1.846 1.00 84.75 85 PRO A CA 1
ATOM 599 C C . PRO A 1 85 ? 13.750 -10.517 -2.729 1.00 84.75 85 PRO A C 1
ATOM 601 O O . PRO A 1 85 ? 13.592 -10.156 -3.890 1.00 84.75 85 PRO A O 1
ATOM 604 N N . VAL A 1 86 ? 13.001 -11.471 -2.169 1.00 83.44 86 VAL A N 1
ATOM 605 C CA . VAL A 1 86 ? 11.862 -12.107 -2.830 1.00 83.44 86 VAL A CA 1
ATOM 606 C C . VAL A 1 86 ? 10.747 -12.290 -1.812 1.00 83.44 86 VAL A C 1
ATOM 608 O O . VAL A 1 86 ? 10.971 -12.722 -0.681 1.00 83.44 86 VAL A O 1
ATOM 611 N N . ARG A 1 87 ? 9.528 -11.955 -2.225 1.00 85.56 87 ARG A N 1
ATOM 612 C CA . ARG A 1 87 ? 8.326 -12.129 -1.419 1.00 85.56 87 ARG A CA 1
ATOM 613 C C . ARG A 1 87 ? 7.800 -13.558 -1.550 1.00 85.56 87 ARG A C 1
ATOM 615 O O . ARG A 1 87 ? 7.623 -14.052 -2.659 1.00 85.56 87 ARG A O 1
ATOM 622 N N . GLN A 1 88 ? 7.441 -14.190 -0.435 1.00 82.81 88 GLN A N 1
ATOM 623 C CA . GLN A 1 88 ? 6.661 -15.427 -0.473 1.00 82.81 88 GLN A CA 1
ATOM 624 C C . GLN A 1 88 ? 5.237 -15.130 -0.981 1.00 82.81 88 GLN A C 1
ATOM 626 O O . GLN A 1 88 ? 4.473 -14.421 -0.328 1.00 82.81 88 GLN A O 1
ATOM 631 N N . ALA A 1 89 ? 4.865 -15.664 -2.145 1.00 82.56 89 ALA A N 1
ATOM 632 C CA . ALA A 1 89 ? 3.593 -15.360 -2.817 1.00 82.56 89 ALA A CA 1
ATOM 633 C C . ALA A 1 89 ? 2.727 -16.602 -3.102 1.00 82.56 89 ALA A C 1
ATOM 635 O O . ALA A 1 89 ? 1.917 -16.597 -4.026 1.00 82.56 89 ALA A O 1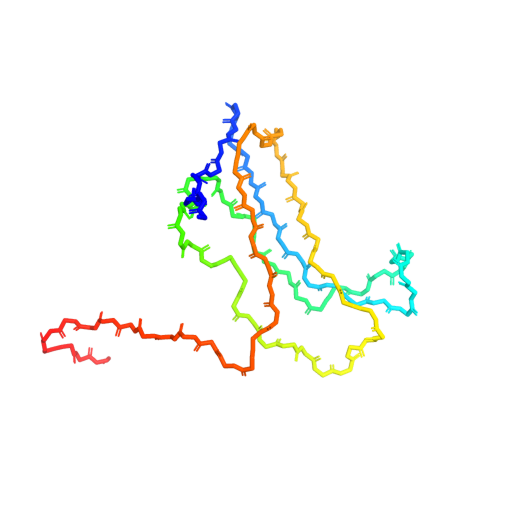
ATOM 636 N N . ASN A 1 90 ? 2.889 -17.671 -2.315 1.00 85.50 90 ASN A N 1
ATOM 637 C CA . ASN A 1 90 ? 2.102 -18.889 -2.497 1.00 85.50 90 ASN A CA 1
ATOM 638 C C . ASN A 1 90 ? 0.602 -18.603 -2.306 1.00 85.50 90 ASN A C 1
ATOM 640 O O . ASN A 1 90 ? 0.178 -18.243 -1.208 1.00 85.50 90 ASN A O 1
ATOM 644 N N . THR A 1 91 ? -0.177 -18.784 -3.369 1.00 82.50 91 THR A N 1
ATOM 645 C CA . THR A 1 91 ? -1.636 -18.656 -3.363 1.00 82.50 91 THR A CA 1
ATOM 646 C C . THR A 1 91 ? -2.216 -20.012 -3.727 1.00 82.50 91 THR A C 1
ATOM 648 O O . THR A 1 91 ? -1.944 -20.530 -4.809 1.00 82.50 91 THR A O 1
ATOM 651 N N . ALA A 1 92 ? -2.977 -20.609 -2.811 1.00 84.44 92 ALA A N 1
ATOM 652 C CA . ALA A 1 92 ? -3.643 -21.875 -3.072 1.00 84.44 92 ALA A CA 1
ATOM 653 C C . ALA A 1 92 ? -4.905 -21.625 -3.902 1.00 84.44 92 ALA A C 1
ATOM 655 O O . ALA A 1 92 ? -5.804 -20.905 -3.467 1.00 84.44 92 ALA A O 1
ATOM 656 N N . TYR A 1 93 ? -4.970 -22.237 -5.080 1.00 84.69 93 TYR A N 1
ATOM 657 C CA . TYR A 1 93 ? -6.172 -22.265 -5.907 1.00 84.69 93 TYR A CA 1
ATOM 658 C C . TYR A 1 93 ? -6.913 -23.588 -5.698 1.00 84.69 93 TYR A C 1
ATOM 660 O O . TYR A 1 93 ? -6.298 -24.618 -5.411 1.00 84.69 93 TYR A O 1
ATOM 668 N N . ALA A 1 94 ? -8.240 -23.564 -5.824 1.00 86.00 94 ALA A N 1
ATOM 669 C CA . ALA A 1 94 ? -9.049 -24.775 -5.750 1.00 86.00 94 ALA A CA 1
A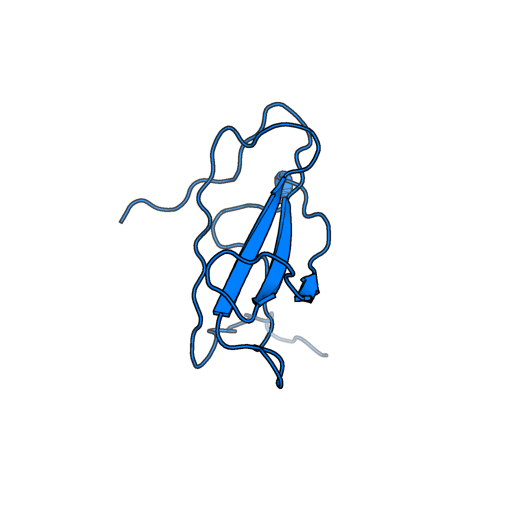TOM 670 C C . ALA A 1 94 ? -8.729 -25.727 -6.916 1.00 86.00 94 ALA A C 1
ATOM 672 O O . ALA A 1 94 ? -8.364 -25.293 -8.011 1.00 86.00 94 ALA A O 1
ATOM 673 N N . SER A 1 95 ? -8.896 -27.032 -6.690 1.00 84.69 95 SER A N 1
ATOM 674 C CA . SER A 1 95 ? -8.785 -28.027 -7.761 1.00 84.69 95 SER A CA 1
ATOM 675 C C . SER A 1 95 ? -9.806 -27.725 -8.863 1.00 84.69 95 SER A C 1
ATOM 677 O O . SER A 1 95 ? -10.979 -27.501 -8.567 1.00 84.69 95 SER A O 1
ATOM 679 N N . GLY A 1 96 ? -9.359 -27.699 -10.121 1.00 84.38 96 GLY A N 1
ATOM 680 C CA . GLY A 1 96 ? -10.199 -27.343 -11.268 1.00 84.38 96 GLY A CA 1
ATOM 681 C C . GLY A 1 96 ? -10.368 -25.838 -11.517 1.00 84.38 96 GLY A C 1
ATOM 682 O O . GLY A 1 96 ? -11.242 -25.467 -12.294 1.00 84.38 96 GLY A O 1
ATOM 683 N N . TYR A 1 97 ? -9.563 -24.971 -10.888 1.00 80.81 97 TYR A N 1
ATOM 684 C CA . TYR A 1 97 ? -9.549 -23.537 -11.201 1.00 80.81 97 TYR A CA 1
ATOM 685 C C . TYR A 1 97 ? -9.192 -23.289 -12.678 1.00 80.81 97 TYR A C 1
ATOM 687 O O . TYR A 1 97 ? -8.150 -23.742 -13.155 1.00 80.81 97 TYR A O 1
ATOM 695 N N . VAL A 1 98 ? -10.055 -22.556 -13.382 1.00 74.06 98 VAL A N 1
ATOM 696 C CA . VAL A 1 98 ? -9.826 -22.048 -14.742 1.00 74.06 98 VAL A CA 1
ATOM 697 C C . VAL A 1 98 ? -9.762 -20.523 -14.643 1.00 74.06 98 VAL A C 1
ATOM 699 O O . VAL A 1 98 ? -10.609 -19.930 -13.973 1.00 74.06 98 VAL A O 1
ATOM 702 N N . ALA A 1 99 ? -8.719 -19.934 -15.231 1.00 71.88 99 ALA A N 1
ATOM 703 C CA . ALA A 1 99 ? -8.401 -18.506 -15.156 1.00 71.88 99 ALA A CA 1
ATOM 704 C C . ALA A 1 99 ? -9.402 -17.618 -15.909 1.00 71.88 99 ALA A C 1
ATOM 706 O O . ALA A 1 99 ? -9.916 -18.073 -16.958 1.00 71.88 99 ALA A O 1
#

Radius of gyration: 16.14 Å; chains: 1; bounding box: 33×45×36 Å

Foldseek 3Di:
DDQWAQWDWPDFKWKKKFKWADQDPVCPPTDGPDIFPGHTSVQRGGPDDRDDDDDDPPGHPDIDIDIDMPDGDTPGTDDDDDDDPDDDDDDDDDPPDDD